Protein AF-A0A1I7ZE21-F1 (afdb_monomer_lite)

pLDDT: mean 88.07, std 9.03, range [57.25, 96.38]

Organism: NCBI:txid37863

Secondary structure (DSSP, 8-state):
-PPPHHHHHHHHHHHHHTTS--EEEE--TT--STTHHHHH--STTT-SEEEEETTEEEEE-TT-SSEEEEEE-TT--EEEEEE-

Structure (mmCIF, N/CA/C/O backbone):
data_AF-A0A1I7ZE21-F1
#
_entry.id   AF-A0A1I7ZE21-F1
#
loop_
_atom_site.group_PDB
_atom_site.id
_atom_site.type_symbol
_atom_site.label_atom_id
_atom_site.label_alt_id
_atom_site.label_comp_id
_atom_site.label_asym_id
_atom_site.label_entity_id
_atom_site.label_seq_id
_atom_site.pdbx_PDB_ins_code
_atom_site.Cartn_x
_atom_site.Cartn_y
_atom_site.Cartn_z
_atom_site.occupancy
_atom_site.B_iso_or_equiv
_atom_site.auth_seq_id
_atom_site.auth_comp_id
_atom_site.auth_asym_id
_atom_site.auth_atom_id
_atom_site.pdbx_PDB_model_num
ATOM 1 N N . MET A 1 1 ? 19.131 8.402 -3.883 1.00 70.00 1 MET A N 1
ATOM 2 C CA . MET A 1 1 ? 19.310 6.955 -3.642 1.00 70.00 1 MET A CA 1
ATOM 3 C C . MET A 1 1 ? 17.951 6.280 -3.732 1.00 70.00 1 MET A C 1
ATOM 5 O O . MET A 1 1 ? 17.029 6.797 -3.107 1.00 70.00 1 MET A O 1
ATOM 9 N N . PRO A 1 2 ? 17.803 5.200 -4.514 1.00 82.44 2 PRO A N 1
ATOM 10 C CA . PRO A 1 2 ? 16.558 4.437 -4.581 1.00 82.44 2 PRO A CA 1
ATOM 11 C C . PRO A 1 2 ? 16.267 3.740 -3.243 1.00 82.44 2 PRO A C 1
ATOM 13 O O . PRO A 1 2 ? 17.190 3.356 -2.523 1.00 82.44 2 PRO A O 1
ATOM 16 N N . LEU A 1 3 ? 14.985 3.588 -2.899 1.00 87.19 3 LEU A N 1
ATOM 17 C CA . LEU A 1 3 ? 14.572 2.796 -1.739 1.00 87.19 3 LEU A CA 1
ATOM 18 C C . LEU A 1 3 ? 14.721 1.309 -2.059 1.00 87.19 3 LEU A C 1
ATOM 20 O O . LEU A 1 3 ? 14.238 0.831 -3.082 1.00 87.19 3 LEU A O 1
ATOM 24 N N . THR A 1 4 ? 15.331 0.560 -1.146 1.00 91.06 4 THR A N 1
ATOM 25 C CA . THR A 1 4 ? 15.280 -0.905 -1.195 1.00 91.06 4 THR A CA 1
ATOM 26 C C . THR A 1 4 ? 13.861 -1.398 -0.905 1.00 91.06 4 THR A C 1
ATOM 28 O O . THR A 1 4 ? 13.097 -0.743 -0.188 1.00 91.06 4 THR A O 1
ATOM 31 N N . ARG A 1 5 ? 13.525 -2.605 -1.375 1.0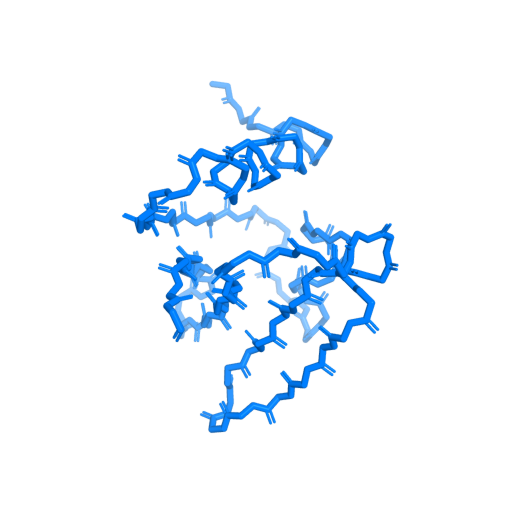0 88.81 5 ARG A N 1
ATOM 32 C CA . ARG A 1 5 ? 12.244 -3.265 -1.070 1.00 88.81 5 ARG A CA 1
ATOM 33 C C . ARG A 1 5 ? 11.940 -3.288 0.432 1.00 88.81 5 ARG A C 1
ATOM 35 O O . ARG A 1 5 ? 10.860 -2.889 0.846 1.00 88.81 5 ARG A O 1
ATOM 42 N N . ASN A 1 6 ? 12.919 -3.650 1.262 1.00 91.44 6 ASN A N 1
ATOM 43 C CA . ASN A 1 6 ? 12.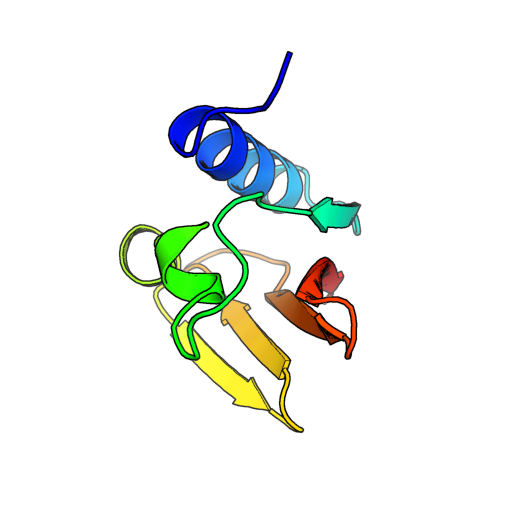755 -3.694 2.720 1.00 91.44 6 ASN A CA 1
ATOM 44 C C . ASN A 1 6 ? 12.461 -2.315 3.335 1.00 91.44 6 ASN A C 1
ATOM 46 O O . ASN A 1 6 ? 11.724 -2.215 4.317 1.00 91.44 6 ASN A O 1
ATOM 50 N N . GLN A 1 7 ? 13.045 -1.243 2.791 1.00 93.81 7 GLN A N 1
ATOM 51 C CA . GLN A 1 7 ? 12.751 0.117 3.249 1.00 93.81 7 GLN A CA 1
ATOM 52 C C . GLN A 1 7 ? 11.342 0.545 2.843 1.00 93.81 7 GLN A C 1
ATOM 54 O O . GLN A 1 7 ? 10.643 1.141 3.662 1.00 93.81 7 GLN A O 1
ATOM 59 N N . LEU A 1 8 ? 10.913 0.205 1.624 1.00 92.88 8 LEU A N 1
ATOM 60 C CA . LEU A 1 8 ? 9.546 0.447 1.173 1.00 92.88 8 LEU A CA 1
ATOM 61 C C . LEU A 1 8 ? 8.532 -0.331 2.022 1.00 92.88 8 LEU A C 1
ATOM 63 O O . LEU A 1 8 ? 7.562 0.261 2.484 1.00 92.88 8 LEU A O 1
ATOM 67 N N . GLU A 1 9 ? 8.787 -1.613 2.307 1.00 93.62 9 GLU A N 1
ATOM 68 C CA . GLU A 1 9 ? 7.918 -2.436 3.158 1.00 93.62 9 GLU A CA 1
ATOM 69 C C . GLU A 1 9 ? 7.720 -1.795 4.540 1.00 93.62 9 GLU A C 1
ATOM 71 O O . GLU A 1 9 ? 6.595 -1.610 5.005 1.00 93.62 9 GLU A O 1
ATOM 76 N N . ARG A 1 10 ? 8.815 -1.351 5.173 1.00 95.00 10 ARG A N 1
ATOM 77 C CA . ARG A 1 10 ? 8.756 -0.637 6.458 1.00 95.00 10 ARG A CA 1
ATOM 78 C C . ARG A 1 10 ? 8.020 0.698 6.360 1.00 95.00 10 ARG A C 1
ATOM 80 O O . ARG A 1 10 ? 7.342 1.073 7.313 1.00 95.00 10 ARG A O 1
ATOM 87 N N . LEU A 1 11 ? 8.176 1.432 5.258 1.00 94.94 11 LEU A N 1
ATOM 88 C CA . LEU A 1 11 ? 7.499 2.711 5.050 1.00 94.94 11 LEU A CA 1
ATOM 89 C C . LEU A 1 11 ? 5.983 2.521 4.956 1.00 94.94 11 LEU A C 1
ATOM 91 O O . LEU A 1 11 ? 5.252 3.194 5.676 1.00 94.94 11 LEU A O 1
ATOM 95 N N . VAL A 1 12 ? 5.529 1.575 4.132 1.00 93.81 12 VAL A N 1
ATOM 96 C CA . VAL A 1 12 ? 4.105 1.250 3.949 1.00 93.81 12 VAL A CA 1
ATOM 97 C C . VAL A 1 12 ? 3.458 0.900 5.292 1.00 93.81 12 VAL A C 1
ATOM 99 O O . VAL A 1 12 ? 2.432 1.475 5.655 1.00 93.81 12 VAL A O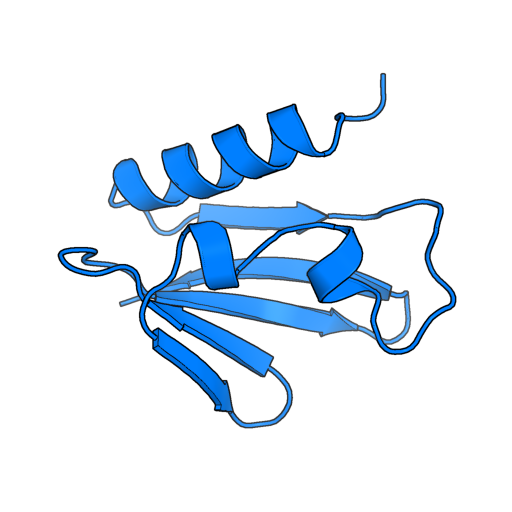 1
ATOM 102 N N . LEU A 1 13 ? 4.102 0.044 6.089 1.00 93.69 13 LEU A N 1
ATOM 103 C CA . LEU A 1 13 ? 3.592 -0.314 7.415 1.00 93.69 13 LEU A CA 1
ATOM 104 C C . LEU A 1 13 ? 3.539 0.882 8.369 1.00 93.69 13 LEU A C 1
ATOM 106 O O . LEU A 1 13 ? 2.556 1.058 9.083 1.00 93.69 13 LEU A O 1
ATOM 110 N N . LYS A 1 14 ? 4.565 1.741 8.375 1.00 94.50 14 LYS A N 1
ATOM 111 C CA . LYS A 1 14 ? 4.563 2.958 9.202 1.00 94.50 14 LYS A CA 1
ATOM 112 C C . LYS A 1 14 ? 3.441 3.916 8.810 1.00 94.50 14 LYS A C 1
ATOM 114 O O . LYS A 1 14 ? 2.825 4.508 9.693 1.00 94.50 14 LYS A O 1
ATOM 119 N N . CYS A 1 15 ? 3.173 4.066 7.514 1.00 93.94 15 CYS A N 1
ATOM 120 C CA . CYS A 1 15 ? 2.064 4.875 7.020 1.00 93.94 15 CYS A CA 1
ATOM 121 C C . CYS A 1 15 ? 0.725 4.340 7.536 1.00 93.94 15 CYS A C 1
ATOM 123 O O . CYS A 1 15 ? -0.039 5.111 8.112 1.00 93.94 15 CYS A O 1
ATOM 125 N N . GLU A 1 16 ? 0.490 3.029 7.447 1.00 92.94 16 GLU A N 1
ATOM 126 C CA . GLU A 1 16 ? -0.715 2.399 8.000 1.00 92.94 16 GLU A CA 1
ATOM 127 C C . GLU A 1 16 ? -0.834 2.608 9.517 1.00 92.94 16 GLU A C 1
ATOM 129 O O . GLU A 1 16 ? -1.842 3.112 10.014 1.00 92.94 16 GLU A O 1
ATOM 134 N N . MET A 1 17 ? 0.221 2.262 10.260 1.00 91.38 17 MET A N 1
ATOM 135 C CA . MET A 1 17 ? 0.243 2.312 11.725 1.00 91.38 17 MET A CA 1
ATOM 136 C C . MET A 1 17 ? 0.134 3.735 12.276 1.00 91.38 17 MET A C 1
ATOM 138 O O . MET A 1 17 ? -0.245 3.915 13.431 1.00 91.38 17 MET A O 1
ATOM 142 N N . SER A 1 18 ? 0.434 4.753 11.465 1.00 92.38 18 SER A N 1
ATOM 143 C CA . SER A 1 18 ? 0.237 6.150 11.852 1.00 92.38 18 SER A CA 1
ATOM 144 C C . SER A 1 18 ? -1.239 6.529 12.022 1.00 92.38 18 SER A C 1
ATOM 146 O O . SER A 1 18 ? -1.525 7.581 12.592 1.00 92.38 18 SER A O 1
ATOM 148 N N . GLY A 1 19 ? -2.173 5.708 11.518 1.00 89.12 19 GLY A N 1
ATOM 149 C CA . GLY A 1 19 ? -3.607 5.999 11.544 1.00 89.12 19 GLY A CA 1
ATOM 150 C C . GLY A 1 19 ? -3.997 7.212 10.694 1.00 89.12 19 GLY A C 1
ATOM 151 O O . GLY A 1 19 ? -5.073 7.771 10.890 1.00 89.12 19 GLY A O 1
ATOM 152 N N . LYS A 1 20 ? -3.125 7.648 9.775 1.00 91.94 20 LYS A N 1
ATOM 153 C CA . LYS A 1 20 ? -3.345 8.796 8.890 1.00 91.94 20 LYS A CA 1
ATOM 154 C C . LYS A 1 20 ? -3.604 8.333 7.460 1.00 91.94 20 LYS A C 1
ATOM 156 O O . LYS A 1 20 ? -2.996 7.379 6.982 1.00 91.94 20 LYS A O 1
ATOM 161 N N . LYS A 1 21 ? -4.446 9.084 6.748 1.00 93.81 21 LYS A N 1
ATOM 162 C CA . LYS A 1 21 ? -4.656 8.932 5.304 1.00 93.81 21 LYS A CA 1
ATOM 163 C C . LYS A 1 21 ? -3.430 9.485 4.573 1.00 93.81 21 LYS A C 1
ATOM 165 O O . LYS A 1 21 ? -3.271 10.696 4.437 1.00 93.81 21 LYS A O 1
ATOM 170 N N . VAL A 1 22 ? -2.523 8.595 4.184 1.00 94.94 22 VAL A N 1
ATOM 171 C CA . VAL A 1 22 ? -1.302 8.921 3.432 1.00 94.94 22 VAL A CA 1
ATOM 172 C C . VAL A 1 22 ? -1.520 8.597 1.952 1.00 94.94 22 VAL A C 1
ATOM 174 O O . VAL A 1 22 ? -2.317 7.724 1.620 1.00 94.94 22 VAL A O 1
ATOM 177 N N . ASN A 1 23 ? -0.811 9.293 1.063 1.00 95.94 23 ASN A N 1
ATOM 178 C CA . ASN A 1 23 ? -0.714 8.943 -0.350 1.00 95.94 23 ASN A CA 1
ATOM 179 C C . ASN A 1 23 ? 0.766 8.789 -0.712 1.00 95.94 23 ASN A C 1
ATOM 181 O O . ASN A 1 23 ? 1.539 9.724 -0.504 1.00 95.94 23 ASN A O 1
ATOM 185 N N . LEU A 1 24 ? 1.163 7.637 -1.252 1.00 94.88 24 LEU A N 1
ATOM 186 C CA . LEU A 1 24 ? 2.504 7.420 -1.799 1.00 94.88 24 LEU A CA 1
ATOM 187 C C . LEU A 1 24 ? 2.420 7.111 -3.291 1.00 94.88 24 LEU A C 1
ATOM 189 O O . LEU A 1 24 ? 1.562 6.347 -3.731 1.00 94.88 24 LEU A O 1
ATOM 193 N N . THR A 1 25 ? 3.360 7.661 -4.051 1.00 93.25 25 THR A N 1
ATOM 194 C CA . THR A 1 25 ? 3.596 7.287 -5.446 1.00 93.25 25 THR A CA 1
ATOM 195 C C . THR A 1 25 ? 4.903 6.514 -5.504 1.00 93.25 25 THR A C 1
ATOM 197 O O . THR A 1 25 ? 5.940 7.023 -5.082 1.00 93.25 25 THR A O 1
ATOM 200 N N . VAL A 1 26 ? 4.856 5.285 -6.008 1.00 89.88 26 VAL A N 1
ATOM 201 C CA . VAL A 1 26 ? 6.013 4.396 -6.109 1.00 89.88 26 VAL A CA 1
ATOM 202 C C . VAL A 1 26 ? 6.266 4.086 -7.577 1.00 89.88 26 VAL A C 1
ATOM 204 O O . VAL A 1 26 ? 5.386 3.587 -8.280 1.00 89.88 26 VAL A O 1
ATOM 207 N N . GLN A 1 27 ? 7.488 4.373 -8.014 1.00 87.12 27 GLN A N 1
ATOM 208 C CA . GLN A 1 27 ? 8.025 3.971 -9.304 1.00 87.12 27 GLN A CA 1
ATOM 209 C C . GLN A 1 27 ? 9.181 3.005 -9.050 1.00 87.12 27 GLN A C 1
ATOM 211 O O . GLN A 1 27 ? 10.135 3.340 -8.355 1.00 87.12 27 GLN A O 1
ATOM 216 N N . SER A 1 28 ? 9.077 1.799 -9.593 1.00 76.19 28 SER A N 1
ATOM 217 C CA . SER A 1 28 ? 10.162 0.816 -9.647 1.00 76.19 28 SER A CA 1
ATOM 218 C C . SER A 1 28 ? 10.692 0.701 -11.074 1.00 76.19 28 SER A C 1
ATOM 220 O O . SER A 1 28 ? 9.912 0.701 -12.030 1.00 76.19 28 SER A O 1
ATOM 222 N N . GLU A 1 29 ? 12.015 0.587 -11.187 1.00 73.31 29 GLU A N 1
ATOM 223 C CA . GLU A 1 29 ? 12.767 0.457 -12.439 1.00 73.31 29 GLU A CA 1
ATOM 224 C C . GLU A 1 29 ? 12.538 -0.899 -13.135 1.00 73.31 29 GLU A C 1
ATOM 226 O O . GLU A 1 29 ? 12.712 -1.013 -14.343 1.00 73.31 29 GLU A O 1
ATOM 231 N N . GLU A 1 30 ? 12.052 -1.918 -12.418 1.00 66.06 30 GLU A N 1
ATOM 232 C CA . GLU A 1 30 ? 11.796 -3.272 -12.951 1.00 66.06 30 GLU A CA 1
ATOM 233 C C . GLU A 1 30 ? 10.462 -3.389 -13.731 1.00 66.06 30 GLU A C 1
ATOM 235 O O . GLU A 1 30 ? 9.924 -4.479 -13.966 1.00 66.06 30 GLU A O 1
ATOM 240 N N . GLY A 1 31 ? 9.870 -2.248 -14.086 1.00 58.03 31 GLY A N 1
ATOM 241 C CA . GLY A 1 31 ? 8.495 -2.112 -14.550 1.00 58.03 31 GLY A CA 1
ATOM 242 C C . GLY A 1 31 ? 8.241 -2.626 -15.961 1.00 58.03 31 GLY A C 1
ATOM 243 O O . GLY A 1 31 ? 8.100 -1.819 -16.864 1.00 58.03 31 GLY A O 1
ATOM 244 N N . ASN A 1 32 ? 8.099 -3.944 -16.148 1.00 57.25 32 ASN A N 1
ATOM 245 C CA . ASN A 1 32 ? 7.539 -4.511 -17.391 1.00 57.25 32 ASN A CA 1
ATOM 246 C C . ASN A 1 32 ? 6.774 -5.843 -17.239 1.00 57.25 32 ASN A C 1
ATOM 248 O O . ASN A 1 32 ? 6.391 -6.445 -18.238 1.00 57.25 32 ASN A O 1
ATOM 252 N N . SER A 1 33 ? 6.491 -6.316 -16.018 1.00 59.50 33 SER A N 1
ATOM 253 C CA . SER A 1 33 ? 5.756 -7.583 -15.820 1.00 59.50 33 SER A CA 1
ATOM 254 C C . SER A 1 33 ? 4.351 -7.383 -15.249 1.00 59.50 33 SER A C 1
ATOM 256 O O . SER A 1 33 ? 4.113 -6.475 -14.457 1.00 59.50 33 SER A O 1
ATOM 258 N N . SER A 1 34 ? 3.413 -8.254 -15.628 1.00 62.00 34 SER A N 1
ATOM 259 C CA . SER A 1 34 ? 2.034 -8.278 -15.108 1.00 62.00 34 SER A CA 1
ATOM 260 C C . SER A 1 34 ? 1.963 -8.495 -13.589 1.00 62.00 34 SER A C 1
ATOM 262 O O . SER A 1 34 ? 1.005 -8.066 -12.956 1.00 62.00 34 SER A O 1
ATOM 264 N N . ASN A 1 35 ? 3.007 -9.076 -12.987 1.00 67.31 35 ASN A N 1
ATOM 265 C CA . ASN A 1 35 ? 3.133 -9.309 -11.545 1.00 67.31 35 ASN A CA 1
ATOM 266 C C . ASN A 1 35 ? 3.937 -8.213 -10.805 1.00 67.31 35 ASN A C 1
ATOM 268 O O . ASN A 1 35 ? 4.572 -8.463 -9.785 1.00 67.31 35 ASN A O 1
ATOM 272 N N . TYR A 1 36 ? 3.972 -6.994 -11.344 1.00 75.25 36 TYR A N 1
ATOM 273 C CA . TYR A 1 36 ? 4.807 -5.896 -10.842 1.00 75.25 36 TYR A CA 1
ATOM 274 C C . TYR A 1 36 ? 4.527 -5.507 -9.379 1.00 75.25 36 TYR A C 1
ATOM 276 O O . TYR A 1 36 ? 5.459 -5.291 -8.610 1.00 75.25 36 TYR A O 1
ATOM 284 N N . ILE A 1 37 ? 3.256 -5.467 -8.970 1.00 81.88 37 ILE A N 1
ATOM 285 C CA . ILE A 1 37 ? 2.851 -5.018 -7.626 1.00 81.88 37 ILE A CA 1
ATOM 286 C C . ILE A 1 37 ? 3.401 -5.941 -6.524 1.00 81.88 37 ILE A C 1
ATOM 288 O O . ILE A 1 37 ? 3.933 -5.456 -5.529 1.00 81.88 37 ILE A O 1
ATOM 292 N N . THR A 1 38 ? 3.337 -7.261 -6.715 1.00 82.06 38 THR A N 1
ATOM 293 C CA . THR A 1 38 ? 3.797 -8.247 -5.714 1.00 82.06 38 THR A CA 1
ATOM 294 C C . THR A 1 38 ? 5.325 -8.370 -5.653 1.00 82.06 38 THR A C 1
ATOM 296 O O . THR A 1 38 ? 5.886 -8.793 -4.642 1.00 82.06 38 THR A O 1
ATOM 299 N N . LYS A 1 39 ? 6.028 -7.966 -6.720 1.00 83.38 39 LYS A N 1
ATOM 300 C CA . LYS A 1 39 ? 7.495 -7.849 -6.720 1.00 83.38 39 LYS A CA 1
ATOM 301 C C . LYS A 1 39 ? 7.978 -6.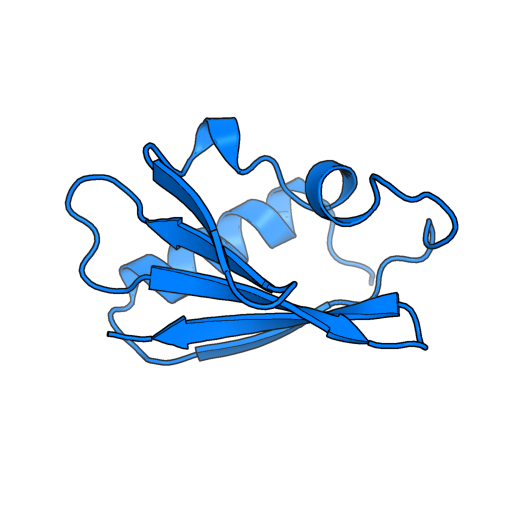667 -5.884 1.00 83.38 39 LYS A C 1
ATOM 303 O O . LYS A 1 39 ? 9.017 -6.765 -5.236 1.00 83.38 39 LYS A O 1
ATOM 308 N N . VAL A 1 40 ? 7.219 -5.571 -5.889 1.00 86.88 40 VAL A N 1
ATOM 309 C CA . VAL A 1 40 ? 7.539 -4.349 -5.138 1.00 86.88 40 VAL A CA 1
ATOM 310 C C . VAL A 1 40 ? 7.217 -4.499 -3.647 1.00 86.88 40 VAL A C 1
ATOM 312 O O . VAL A 1 40 ? 7.912 -3.915 -2.818 1.00 86.88 40 VAL A O 1
ATOM 315 N N . PHE A 1 41 ? 6.202 -5.291 -3.290 1.00 90.38 41 PHE A N 1
ATOM 316 C CA . PHE A 1 41 ? 5.776 -5.471 -1.903 1.00 90.38 41 PHE A CA 1
ATOM 317 C C . PHE A 1 41 ? 5.087 -6.818 -1.689 1.00 90.38 41 PHE A C 1
ATOM 319 O O . PHE A 1 41 ? 4.235 -7.228 -2.479 1.00 90.38 41 PHE A O 1
ATOM 326 N N . ASP A 1 42 ? 5.429 -7.487 -0.589 1.00 91.19 42 ASP A N 1
ATOM 327 C CA . ASP A 1 42 ? 4.792 -8.741 -0.196 1.00 91.19 42 ASP A CA 1
ATOM 328 C C . ASP A 1 42 ? 3.512 -8.486 0.615 1.00 91.19 42 ASP A C 1
ATOM 330 O O . ASP A 1 42 ? 3.556 -8.235 1.819 1.00 91.19 42 ASP A O 1
ATOM 334 N N . PHE A 1 43 ? 2.358 -8.526 -0.054 1.00 91.94 43 PHE A N 1
ATOM 335 C CA . PHE A 1 43 ? 1.069 -8.327 0.613 1.00 91.94 43 PHE A CA 1
ATOM 336 C C . PHE A 1 43 ? 0.708 -9.492 1.531 1.00 91.94 43 PHE A C 1
ATOM 338 O O . PHE A 1 43 ? 0.177 -9.245 2.606 1.00 91.94 43 PHE A O 1
ATOM 345 N N . ASP A 1 44 ? 1.030 -10.731 1.154 1.00 91.25 44 ASP A N 1
ATOM 346 C CA . ASP A 1 44 ? 0.648 -11.924 1.924 1.00 91.25 44 ASP A CA 1
ATOM 347 C C . ASP A 1 44 ? 1.400 -12.019 3.251 1.00 91.25 44 ASP A C 1
ATOM 349 O O . ASP A 1 44 ? 0.889 -12.553 4.232 1.00 91.25 44 ASP A O 1
ATOM 353 N N . LYS A 1 45 ? 2.596 -11.431 3.310 1.00 93.00 45 LYS A N 1
ATOM 354 C CA . LYS A 1 45 ? 3.380 -11.307 4.539 1.00 93.00 45 LYS A CA 1
ATOM 355 C C . LYS A 1 45 ? 2.740 -10.404 5.598 1.00 93.00 45 LYS A C 1
ATOM 357 O O . LYS A 1 45 ? 3.009 -10.591 6.783 1.00 93.00 45 LYS A O 1
ATOM 362 N N . TYR A 1 46 ? 1.957 -9.400 5.197 1.00 91.88 46 TYR A N 1
ATOM 363 C CA . TYR A 1 46 ? 1.510 -8.330 6.101 1.00 91.88 46 TYR A CA 1
ATOM 364 C C . TYR A 1 46 ? -0.002 -8.141 6.180 1.00 91.88 46 TYR A C 1
ATOM 366 O O . TYR A 1 46 ? -0.492 -7.633 7.187 1.00 91.88 46 TYR A O 1
ATOM 374 N N . TYR A 1 47 ? -0.736 -8.515 5.138 1.00 92.56 47 TYR A N 1
ATOM 375 C CA . TYR A 1 47 ? -2.163 -8.275 5.006 1.00 92.56 47 TYR A CA 1
ATOM 376 C C . TYR A 1 47 ? -2.907 -9.604 4.979 1.00 92.56 47 TYR A C 1
ATOM 378 O O . TYR A 1 47 ? -2.805 -10.370 4.025 1.00 92.56 47 TYR A O 1
ATOM 386 N N . THR A 1 48 ? -3.696 -9.849 6.022 1.00 90.38 48 THR A N 1
ATOM 387 C CA . THR A 1 48 ? -4.496 -11.071 6.169 1.00 90.38 48 THR A CA 1
ATOM 388 C C . THR A 1 48 ? -5.621 -11.147 5.136 1.00 90.38 48 THR A C 1
ATOM 390 O O . THR A 1 48 ? -6.033 -12.233 4.740 1.00 90.38 48 THR A O 1
ATOM 393 N N . ASN A 1 49 ? -6.130 -9.996 4.685 1.00 91.50 49 ASN A N 1
ATOM 394 C CA . ASN A 1 49 ? -7.163 -9.924 3.663 1.00 91.50 49 ASN A CA 1
ATOM 395 C C . ASN A 1 49 ? -6.695 -9.044 2.504 1.00 91.50 49 ASN A C 1
ATOM 397 O O . ASN A 1 49 ? -6.305 -7.893 2.707 1.00 91.50 49 ASN A O 1
ATOM 401 N N . LYS A 1 50 ? -6.766 -9.574 1.283 1.00 92.75 50 LYS A N 1
ATOM 402 C CA . LYS A 1 50 ? -6.555 -8.816 0.053 1.00 92.75 50 LYS A CA 1
ATOM 403 C C . LYS A 1 50 ? -7.604 -9.204 -0.980 1.00 92.75 50 LYS A C 1
ATOM 405 O O . LYS A 1 50 ? -7.939 -10.377 -1.134 1.00 92.75 50 LYS A O 1
ATOM 410 N N . ARG A 1 51 ? -8.099 -8.221 -1.719 1.00 92.75 51 ARG A N 1
ATOM 411 C CA . ARG A 1 51 ? -9.057 -8.413 -2.810 1.00 92.75 51 ARG A CA 1
ATOM 412 C C . ARG A 1 51 ? -8.773 -7.442 -3.941 1.00 92.75 51 ARG A C 1
ATOM 414 O O . ARG A 1 51 ? -8.153 -6.404 -3.731 1.00 92.75 51 ARG A O 1
ATOM 421 N N . VAL A 1 52 ? -9.250 -7.771 -5.133 1.00 91.06 52 VAL A N 1
ATOM 422 C CA . VAL A 1 52 ? -9.225 -6.850 -6.270 1.00 91.06 52 VAL A CA 1
ATOM 423 C C . VAL A 1 52 ? -10.625 -6.279 -6.451 1.00 91.06 52 VAL A C 1
ATOM 425 O O . VAL A 1 52 ? -11.585 -7.029 -6.608 1.00 91.06 52 VAL A O 1
ATOM 428 N N . GLU A 1 53 ? -10.747 -4.956 -6.420 1.00 91.12 53 GLU A N 1
ATOM 429 C CA . GLU A 1 53 ? -12.010 -4.236 -6.566 1.00 91.12 53 GLU A CA 1
ATOM 430 C C . GLU A 1 53 ? -11.851 -3.168 -7.651 1.00 91.12 53 GLU A C 1
ATOM 432 O O . GLU A 1 53 ? -10.973 -2.317 -7.560 1.00 91.12 53 GLU A O 1
ATOM 437 N N . ARG A 1 54 ? -12.671 -3.222 -8.712 1.00 87.06 54 ARG A N 1
ATOM 438 C CA . ARG A 1 54 ? -12.622 -2.266 -9.844 1.00 87.06 54 ARG A CA 1
ATOM 439 C C . ARG A 1 54 ? -11.221 -2.099 -10.473 1.00 87.06 54 ARG A C 1
ATOM 441 O O . ARG A 1 54 ? -10.903 -1.041 -11.003 1.00 87.06 54 ARG A O 1
ATOM 448 N N . GLY A 1 55 ? -10.396 -3.148 -10.432 1.00 85.06 55 GLY A N 1
ATOM 449 C CA . GLY A 1 55 ? -9.022 -3.133 -10.953 1.00 85.06 55 GLY A CA 1
ATOM 450 C C . GLY A 1 55 ? -7.968 -2.582 -9.984 1.00 85.06 55 GLY A C 1
ATOM 451 O O . GLY A 1 55 ? -6.799 -2.497 -10.354 1.00 85.06 55 GLY A O 1
ATOM 452 N N . GLU A 1 56 ? -8.347 -2.249 -8.750 1.00 90.25 56 GLU A N 1
ATOM 453 C CA . GLU A 1 56 ? -7.440 -1.835 -7.677 1.00 90.25 56 GLU A CA 1
ATOM 454 C C . GLU A 1 56 ? -7.234 -2.977 -6.679 1.00 90.25 56 GLU A C 1
ATOM 456 O O . GLU A 1 56 ? -8.160 -3.735 -6.384 1.00 90.25 56 GLU A O 1
ATOM 461 N N . LEU A 1 57 ? -6.024 -3.100 -6.133 1.00 92.69 57 LEU A N 1
ATOM 462 C CA . LEU A 1 57 ? -5.756 -4.013 -5.026 1.00 92.69 57 LEU A CA 1
ATOM 463 C C . LEU A 1 57 ? -6.148 -3.323 -3.719 1.00 92.69 57 LEU A C 1
ATOM 465 O O . LEU A 1 57 ? -5.634 -2.253 -3.406 1.00 92.69 57 LEU A O 1
ATOM 469 N N . VAL A 1 58 ? -7.019 -3.954 -2.944 1.00 94.94 58 VAL A N 1
ATOM 470 C CA . VAL A 1 58 ? -7.410 -3.510 -1.606 1.00 94.94 58 VAL A CA 1
ATOM 471 C C . VAL A 1 58 ? -6.894 -4.529 -0.603 1.00 94.94 58 VAL A C 1
ATOM 473 O O . VAL A 1 58 ? -7.206 -5.712 -0.724 1.00 94.94 58 VAL A O 1
ATOM 476 N N . ALA A 1 59 ? -6.115 -4.082 0.376 1.00 95.12 59 ALA A N 1
ATOM 477 C CA . ALA A 1 59 ? -5.522 -4.926 1.402 1.00 95.12 59 ALA A CA 1
ATOM 478 C C . ALA A 1 59 ? -5.829 -4.380 2.804 1.00 95.12 59 ALA A C 1
ATOM 480 O O . ALA A 1 59 ? -5.737 -3.177 3.048 1.00 95.12 59 ALA A O 1
ATOM 481 N N . VAL A 1 60 ? -6.207 -5.266 3.724 1.00 94.06 60 VAL A N 1
ATOM 482 C CA . VAL A 1 60 ? -6.550 -4.941 5.114 1.00 94.06 60 VAL A CA 1
ATOM 483 C C . VAL A 1 60 ? -5.767 -5.853 6.045 1.00 94.06 60 VAL A C 1
ATOM 485 O O . VAL A 1 60 ? -5.771 -7.079 5.898 1.00 94.06 60 VAL A O 1
ATOM 488 N N . ARG A 1 61 ? -5.047 -5.236 6.983 1.00 93.25 61 ARG A N 1
ATOM 489 C CA . ARG A 1 61 ? -4.298 -5.946 8.015 1.00 93.25 61 ARG A CA 1
ATOM 490 C C . ARG A 1 61 ? -5.226 -6.251 9.179 1.00 93.25 61 ARG A C 1
ATOM 492 O O . ARG A 1 61 ? -6.066 -5.428 9.538 1.00 93.25 61 ARG A O 1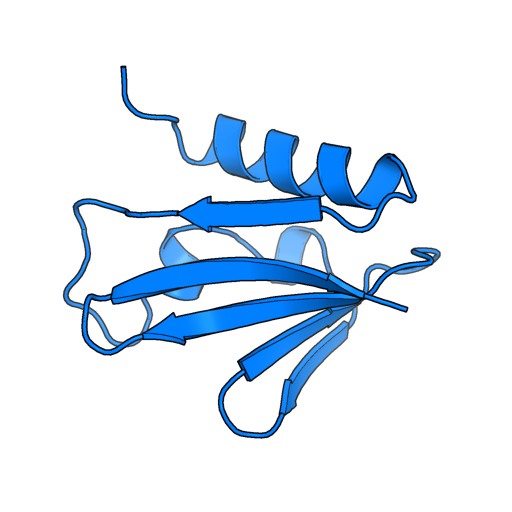
ATOM 499 N N . GLU A 1 62 ? -5.061 -7.416 9.788 1.00 90.44 62 GLU A N 1
ATOM 500 C CA . GLU A 1 62 ? -5.804 -7.765 10.995 1.00 90.44 62 GLU A CA 1
ATOM 501 C C . GLU A 1 62 ? -5.567 -6.733 12.112 1.00 90.44 62 GLU A C 1
ATOM 503 O O . GLU A 1 62 ? -4.431 -6.351 12.405 1.00 90.44 62 GLU A O 1
ATOM 508 N N . GLY A 1 63 ? -6.659 -6.218 12.685 1.00 87.75 63 GLY A N 1
ATOM 509 C CA . GLY A 1 63 ? -6.629 -5.139 13.679 1.00 87.75 63 GLY A CA 1
ATOM 510 C C . GLY A 1 63 ? -6.265 -3.748 13.133 1.00 87.75 63 GLY A C 1
ATOM 511 O O . GLY A 1 63 ? -6.189 -2.793 13.908 1.00 87.75 63 GLY A O 1
ATOM 512 N N . GLY A 1 64 ? -6.036 -3.603 11.823 1.00 87.44 64 GLY A N 1
ATOM 513 C CA . GLY A 1 64 ? -5.801 -2.319 11.163 1.00 87.44 64 GLY A CA 1
ATOM 514 C C . GLY A 1 64 ? -7.091 -1.512 10.993 1.00 87.44 64 GLY A C 1
ATOM 515 O O . GLY A 1 64 ? -8.149 -2.067 10.714 1.00 87.44 64 GLY A O 1
ATOM 516 N N . LYS A 1 65 ? -7.004 -0.184 11.152 1.00 89.62 65 LYS A N 1
ATOM 517 C CA . LYS A 1 65 ? -8.151 0.732 10.977 1.00 89.62 65 LYS A CA 1
ATOM 518 C C . LYS A 1 65 ? -8.322 1.246 9.550 1.00 89.62 65 LYS A C 1
ATOM 520 O O . LYS A 1 65 ? -9.382 1.760 9.228 1.00 89.62 65 LYS A O 1
ATOM 525 N N . LEU A 1 66 ? -7.265 1.177 8.744 1.00 94.00 66 LEU A N 1
ATOM 526 C CA . LEU A 1 66 ? -7.241 1.705 7.386 1.00 94.00 66 LEU A CA 1
ATOM 527 C C . LEU A 1 66 ? -6.964 0.569 6.405 1.00 94.00 66 LEU A C 1
ATOM 529 O O . LEU A 1 66 ? -6.074 -0.253 6.636 1.00 94.00 66 LEU A O 1
ATOM 533 N N . ALA A 1 67 ? -7.697 0.560 5.299 1.00 94.00 67 ALA A N 1
ATOM 534 C CA . ALA A 1 67 ? -7.414 -0.274 4.148 1.00 94.00 67 ALA A CA 1
ATOM 535 C C . ALA A 1 67 ? -6.356 0.398 3.265 1.00 94.00 67 ALA A C 1
ATOM 537 O O . ALA A 1 67 ? -6.438 1.590 2.959 1.00 94.00 67 ALA A O 1
ATOM 538 N N . LEU A 1 68 ? -5.381 -0.381 2.809 1.00 95.88 68 LEU A N 1
ATOM 539 C CA . LEU A 1 68 ? -4.447 0.034 1.776 1.00 95.88 68 LEU A CA 1
ATOM 540 C C . LEU A 1 68 ? -5.074 -0.233 0.403 1.00 95.88 68 LEU A C 1
ATOM 542 O O . LEU A 1 68 ? -5.366 -1.378 0.064 1.00 95.88 68 LEU A O 1
ATOM 546 N N . ARG A 1 69 ? -5.242 0.813 -0.408 1.00 95.38 69 ARG A N 1
ATOM 547 C CA . ARG A 1 69 ? -5.611 0.704 -1.824 1.00 95.38 69 ARG A CA 1
ATOM 548 C C . ARG A 1 69 ? -4.416 1.001 -2.709 1.00 95.38 69 ARG A C 1
ATOM 550 O O . ARG A 1 69 ? -3.783 2.049 -2.564 1.00 95.38 69 ARG A O 1
ATOM 557 N N . VAL A 1 70 ? -4.141 0.096 -3.641 1.00 93.75 70 VAL A N 1
ATOM 558 C CA . VAL A 1 70 ? -3.067 0.218 -4.624 1.00 93.75 70 VAL A CA 1
ATOM 559 C C . VAL A 1 70 ? -3.662 0.207 -6.024 1.00 93.75 70 VAL A C 1
ATOM 561 O O . VAL A 1 70 ? -4.250 -0.783 -6.462 1.00 93.75 70 VAL A O 1
ATOM 564 N N . ARG A 1 71 ? -3.461 1.310 -6.744 1.00 91.50 71 ARG A N 1
ATOM 565 C CA . ARG A 1 71 ? -3.826 1.454 -8.158 1.00 91.50 71 ARG A CA 1
ATOM 566 C C . ARG A 1 71 ? -2.573 1.609 -9.010 1.00 91.50 71 ARG A C 1
ATOM 568 O O . ARG A 1 71 ? -1.601 2.232 -8.585 1.00 91.50 71 ARG A O 1
ATOM 575 N N . CYS A 1 72 ? -2.611 1.075 -10.223 1.00 87.31 72 CYS A N 1
ATOM 576 C CA . CYS A 1 72 ? -1.534 1.188 -11.201 1.00 87.31 72 CYS A CA 1
ATOM 577 C C . CYS A 1 72 ? -2.045 1.957 -12.422 1.00 87.31 72 CYS A C 1
ATOM 579 O O . CYS A 1 72 ? -3.133 1.662 -12.914 1.00 87.31 72 CYS A O 1
ATOM 581 N N . ASN A 1 73 ? -1.291 2.946 -12.904 1.00 85.81 73 ASN A N 1
ATOM 582 C CA . ASN A 1 73 ? -1.648 3.671 -14.127 1.00 85.81 73 ASN A CA 1
ATOM 583 C C . ASN A 1 73 ? -0.944 3.097 -15.373 1.00 85.81 73 ASN A C 1
ATOM 585 O O . ASN A 1 73 ? -0.110 2.192 -15.292 1.00 85.81 73 ASN A O 1
ATOM 589 N N . ALA A 1 74 ? -1.251 3.663 -16.543 1.00 82.00 74 ALA A N 1
ATOM 590 C CA . ALA A 1 74 ? -0.622 3.281 -17.810 1.00 82.00 74 ALA A CA 1
ATOM 591 C C . ALA A 1 74 ? 0.910 3.469 -17.815 1.00 82.00 74 ALA A C 1
ATOM 593 O O . ALA A 1 74 ? 1.612 2.721 -18.488 1.00 82.00 74 ALA A O 1
ATOM 594 N N . LEU A 1 75 ? 1.429 4.406 -17.011 1.00 81.81 75 LEU A N 1
ATOM 595 C CA . LEU A 1 75 ? 2.861 4.674 -16.829 1.00 81.81 75 LEU A CA 1
ATOM 596 C C . LEU A 1 75 ? 3.523 3.768 -15.775 1.00 81.81 75 LEU A C 1
ATOM 598 O O . LEU A 1 75 ? 4.647 4.034 -15.360 1.00 81.81 75 LEU A O 1
ATOM 602 N N . LYS A 1 76 ? 2.831 2.714 -15.318 1.00 82.81 76 LYS A N 1
ATOM 603 C CA . LYS A 1 76 ? 3.313 1.761 -14.304 1.00 82.81 76 LYS A CA 1
ATOM 604 C C . LYS A 1 76 ? 3.662 2.401 -12.954 1.00 82.81 76 LYS A C 1
ATOM 606 O O . LYS A 1 76 ? 4.373 1.800 -12.157 1.00 82.81 76 LYS A O 1
ATOM 611 N N . LEU A 1 77 ? 3.123 3.583 -12.662 1.00 88.25 77 LEU A N 1
ATOM 612 C CA . LEU A 1 77 ? 3.210 4.183 -11.335 1.00 88.25 77 LEU A CA 1
ATOM 613 C C . LEU A 1 77 ? 2.183 3.532 -10.418 1.00 88.25 77 LEU A C 1
ATOM 615 O O . LEU A 1 77 ? 0.998 3.447 -10.761 1.00 88.25 77 LEU A O 1
ATOM 619 N N . LEU A 1 78 ? 2.638 3.110 -9.241 1.00 90.69 78 LEU A N 1
ATOM 620 C CA . LEU A 1 78 ? 1.762 2.621 -8.188 1.00 90.69 78 LEU A CA 1
ATOM 621 C C . LEU A 1 78 ? 1.387 3.774 -7.277 1.00 90.69 78 LEU A C 1
ATOM 623 O O . LEU A 1 78 ? 2.258 4.415 -6.691 1.00 90.69 78 LEU A O 1
ATOM 627 N N . TYR A 1 79 ? 0.092 3.997 -7.112 1.00 93.25 79 TYR A N 1
ATOM 628 C CA . TYR A 1 79 ? -0.423 4.915 -6.111 1.00 93.25 79 TYR A CA 1
ATOM 629 C C . TYR A 1 79 ? -0.991 4.106 -4.963 1.00 93.25 79 TYR A C 1
ATOM 631 O O . TYR A 1 79 ? -1.872 3.272 -5.160 1.00 93.25 79 TYR A O 1
ATOM 639 N N . TRP A 1 80 ? -0.469 4.382 -3.782 1.00 95.31 80 TRP A N 1
ATOM 640 C CA . TRP A 1 80 ? -0.786 3.719 -2.534 1.00 95.31 80 TRP A CA 1
ATOM 641 C C . TRP A 1 80 ? -1.528 4.722 -1.679 1.00 95.31 80 TRP A C 1
ATOM 643 O O . TRP A 1 80 ? -1.010 5.808 -1.417 1.00 95.31 80 TRP A O 1
ATOM 653 N N . THR A 1 81 ? -2.737 4.379 -1.272 1.00 96.19 81 THR A N 1
ATOM 654 C CA . THR A 1 81 ? -3.604 5.279 -0.515 1.00 96.19 81 THR A CA 1
ATOM 655 C C . THR A 1 81 ? -4.188 4.533 0.672 1.00 96.19 81 THR A C 1
ATOM 657 O O . THR A 1 81 ? -4.616 3.389 0.531 1.00 96.19 81 THR A O 1
ATOM 660 N N . TRP A 1 82 ? -4.174 5.162 1.844 1.00 96.38 82 TRP A N 1
ATOM 661 C CA . TRP A 1 82 ? -4.771 4.600 3.054 1.00 96.38 82 TRP A CA 1
ATOM 662 C C . TRP A 1 82 ? -6.134 5.240 3.276 1.00 96.38 82 TRP A C 1
ATOM 664 O O . TRP A 1 82 ? -6.231 6.460 3.423 1.00 96.38 82 TRP A O 1
ATOM 674 N N . VAL A 1 83 ? -7.178 4.417 3.278 1.00 93.69 83 VAL A N 1
ATOM 675 C CA . VAL A 1 83 ? -8.582 4.842 3.363 1.00 93.69 83 VAL A CA 1
ATOM 676 C C . VAL A 1 83 ? -9.299 4.119 4.500 1.00 93.69 83 VAL A C 1
ATOM 678 O O . VAL A 1 83 ? -8.827 3.081 4.955 1.00 93.69 83 VAL A O 1
ATO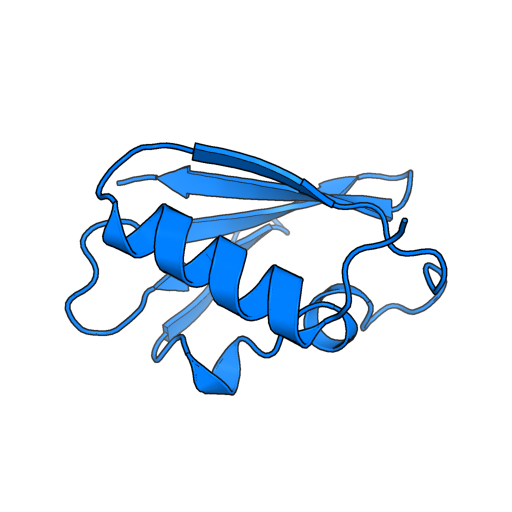M 681 N N . GLU A 1 84 ? -10.410 4.687 4.968 1.00 87.00 84 GLU A N 1
ATOM 682 C CA . GLU A 1 84 ? -11.318 4.043 5.937 1.00 87.00 84 GLU A CA 1
ATOM 683 C C . GLU A 1 84 ? -12.194 2.980 5.264 1.00 87.00 84 GLU A C 1
ATOM 685 O O . GLU A 1 84 ? -12.515 3.150 4.061 1.00 87.00 84 GLU A O 1
#

Radius of gyration: 12.15 Å; chains: 1; bounding box: 32×21×32 Å

Foldseek 3Di:
DDDDLVRVQVVLVVCQVVVDWDKDKDDDPVPDDPCVVCVSHPLVVAFPDWDADPNWIWGHGVVTPWIWIWHADPVRIIIITTHD

Sequence (84 aa):
MPLTRNQLERLVLKCEMSGKKVNLTVQSEEGNSSNYITKVFDFDKYYTNKRVERGELVAVREGGKLALRVRCNALKLLYWTWVE